Protein AF-A0A372DVB7-F1 (afdb_monomer_lite)

Sequence (119 aa):
MPRPATIAQRQLLVAQRPPEPPMVPERPGYAADFAEGLAYQLAHATPQQVPALIHAHFPAPDQLDCTYLAGVLQTIDEARYCEREVGCGTDFVFWGIEYSAPNVAAARIWLENTRVRLA

Structure (mmCIF, N/CA/C/O backbone):
data_AF-A0A372DVB7-F1
#
_entry.id   AF-A0A372DVB7-F1
#
loop_
_atom_site.group_PDB
_atom_site.id
_atom_site.type_symbol
_atom_site.label_atom_id
_atom_site.label_alt_id
_atom_site.label_comp_id
_atom_site.label_asym_id
_atom_site.label_entity_id
_atom_site.label_seq_id
_atom_site.pdbx_PDB_ins_code
_atom_site.Cartn_x
_atom_site.Cartn_y
_atom_site.Cartn_z
_atom_site.occupancy
_atom_site.B_iso_or_equiv
_atom_site.auth_seq_id
_atom_site.auth_comp_id
_atom_site.auth_asym_id
_atom_site.auth_atom_id
_atom_site.pdbx_PDB_model_num
ATOM 1 N N . MET A 1 1 ? 28.851 16.666 -52.077 1.00 41.53 1 MET A N 1
ATOM 2 C CA . MET A 1 1 ? 28.915 15.879 -50.825 1.00 41.53 1 MET A CA 1
ATOM 3 C C . MET A 1 1 ? 29.631 16.728 -49.780 1.00 41.53 1 MET A C 1
ATOM 5 O O . MET A 1 1 ? 30.778 17.079 -50.041 1.00 41.53 1 MET A O 1
ATOM 9 N N . PRO A 1 2 ? 28.992 17.177 -48.684 1.00 55.47 2 PRO A N 1
ATOM 10 C CA . PRO A 1 2 ? 29.687 18.002 -47.699 1.00 55.47 2 PRO A CA 1
ATOM 11 C C . PRO A 1 2 ? 30.671 17.138 -46.889 1.00 55.47 2 PRO A C 1
ATOM 13 O O . PRO A 1 2 ? 30.384 15.983 -46.580 1.00 55.47 2 PRO A O 1
ATOM 16 N N . ARG A 1 3 ? 31.866 17.685 -46.623 1.00 61.44 3 ARG A N 1
ATOM 17 C CA . ARG A 1 3 ? 33.003 17.019 -45.954 1.00 61.44 3 ARG A CA 1
ATOM 18 C C . ARG A 1 3 ? 32.638 16.474 -44.561 1.00 61.44 3 ARG A C 1
ATOM 20 O O . ARG A 1 3 ? 31.803 17.073 -43.886 1.00 61.44 3 ARG A O 1
ATOM 27 N N . PRO A 1 4 ? 33.322 15.419 -44.075 1.00 55.81 4 PRO A N 1
ATOM 28 C CA . PRO A 1 4 ? 33.189 14.994 -42.686 1.00 55.81 4 PRO A CA 1
ATOM 29 C C . PRO A 1 4 ? 33.708 16.093 -41.745 1.00 55.81 4 PRO A C 1
ATOM 31 O O . PRO A 1 4 ? 34.849 16.538 -41.866 1.00 55.81 4 PRO A O 1
ATOM 34 N N . ALA A 1 5 ? 32.860 16.536 -40.812 1.00 65.75 5 ALA A N 1
ATOM 35 C CA . ALA A 1 5 ? 33.218 17.531 -39.804 1.00 65.75 5 ALA A CA 1
ATOM 36 C C . ALA A 1 5 ? 34.349 17.009 -38.905 1.00 65.75 5 ALA A C 1
ATOM 38 O O . ALA A 1 5 ? 34.265 15.885 -38.388 1.00 65.75 5 ALA A O 1
ATOM 39 N N . THR A 1 6 ? 35.387 17.827 -38.715 1.00 75.62 6 THR A N 1
ATOM 40 C CA . THR A 1 6 ? 36.528 17.516 -37.840 1.00 75.62 6 THR A CA 1
ATOM 41 C C . THR A 1 6 ? 36.080 17.403 -36.380 1.00 75.62 6 THR A C 1
ATOM 43 O O . THR A 1 6 ? 35.034 17.930 -35.999 1.00 75.62 6 THR A O 1
ATOM 46 N N . ILE A 1 7 ? 36.872 16.739 -35.530 1.00 73.88 7 ILE A N 1
ATOM 47 C CA . ILE A 1 7 ? 36.563 16.614 -34.092 1.00 73.88 7 ILE A CA 1
ATOM 48 C C . ILE A 1 7 ? 36.371 17.995 -33.439 1.00 73.88 7 ILE A C 1
ATOM 50 O O . ILE A 1 7 ? 35.423 18.181 -32.681 1.00 73.88 7 ILE A O 1
ATOM 54 N N . ALA A 1 8 ? 37.175 18.990 -33.826 1.00 74.56 8 ALA A N 1
ATOM 55 C CA . ALA A 1 8 ? 37.037 20.368 -33.353 1.00 74.56 8 ALA A CA 1
ATOM 56 C C . ALA A 1 8 ? 35.698 21.015 -33.765 1.00 74.56 8 ALA A C 1
ATOM 58 O O . ALA A 1 8 ? 35.052 21.686 -32.962 1.00 74.56 8 ALA A O 1
ATOM 59 N N . GLN A 1 9 ? 35.229 20.772 -34.995 1.00 72.56 9 GLN A N 1
ATOM 60 C CA . GLN A 1 9 ? 33.927 21.273 -35.456 1.00 72.56 9 GLN A CA 1
ATOM 61 C C . GLN A 1 9 ? 32.757 20.596 -34.736 1.00 72.56 9 GLN A C 1
ATOM 63 O O . GLN A 1 9 ? 31.746 21.240 -34.468 1.00 72.56 9 GLN A O 1
ATOM 68 N N . ARG A 1 10 ? 32.898 19.315 -34.371 1.00 71.06 10 ARG A N 1
ATOM 69 C CA . ARG A 1 10 ? 31.886 18.598 -33.579 1.00 71.06 10 ARG A CA 1
ATOM 70 C C . ARG A 1 10 ? 31.786 19.153 -32.159 1.00 71.06 10 ARG A C 1
ATOM 72 O O . ARG A 1 10 ? 30.679 19.340 -31.668 1.00 71.06 10 ARG A O 1
ATOM 79 N N . GLN A 1 11 ? 32.915 19.472 -31.530 1.00 73.12 11 GLN A N 1
ATOM 80 C CA . GLN A 1 11 ? 32.948 20.051 -30.183 1.00 73.12 11 GLN A CA 1
ATOM 81 C C . GLN A 1 11 ? 32.306 21.446 -30.130 1.00 73.12 11 GLN A C 1
ATOM 83 O O . GLN A 1 11 ? 31.522 21.723 -29.225 1.00 73.12 11 GLN A O 1
ATOM 88 N N . LEU A 1 12 ? 32.552 22.290 -31.138 1.00 73.50 12 LEU A N 1
ATOM 89 C CA . LEU A 1 12 ? 31.908 23.606 -31.257 1.00 73.50 12 LEU A CA 1
ATOM 90 C C . LEU A 1 12 ? 30.392 23.521 -31.472 1.00 73.50 12 LEU A C 1
ATOM 92 O O . LEU A 1 12 ? 29.664 24.414 -31.044 1.00 73.50 12 LEU A O 1
ATOM 96 N N . LEU A 1 13 ? 29.907 22.463 -32.129 1.00 68.75 13 LEU A N 1
ATOM 97 C CA . LEU A 1 13 ? 28.472 22.236 -32.302 1.00 68.75 13 LEU A CA 1
ATOM 98 C C . LEU A 1 13 ? 27.801 21.791 -30.998 1.00 68.75 13 LEU A C 1
ATOM 100 O O . LEU A 1 13 ? 26.679 22.202 -30.722 1.00 68.75 13 LEU A O 1
ATOM 104 N N . VAL A 1 14 ? 28.481 20.963 -30.197 1.00 65.00 14 VAL A N 1
ATOM 105 C CA . VAL A 1 14 ? 27.981 20.514 -28.886 1.00 65.00 14 VAL A CA 1
ATOM 106 C C . VAL A 1 14 ? 27.913 21.683 -27.904 1.00 65.00 14 VAL A C 1
ATOM 108 O O . VAL A 1 14 ? 26.911 21.825 -27.215 1.00 65.00 14 VAL A O 1
ATOM 111 N N . ALA A 1 15 ? 28.918 22.564 -27.898 1.00 65.56 15 ALA A N 1
ATOM 112 C CA . ALA A 1 15 ? 28.951 23.743 -27.028 1.00 65.56 15 ALA A CA 1
ATOM 113 C C . ALA A 1 15 ? 27.861 24.791 -27.339 1.00 65.56 15 ALA A C 1
ATOM 115 O O . ALA A 1 15 ? 27.571 25.634 -26.499 1.00 65.56 15 ALA A O 1
ATOM 116 N N . GLN A 1 16 ? 27.264 24.747 -28.535 1.00 73.31 16 GLN A N 1
ATOM 117 C CA . GLN A 1 16 ? 26.168 25.635 -28.946 1.00 73.31 16 GLN A CA 1
ATOM 118 C C . GLN A 1 16 ? 24.779 25.017 -28.746 1.00 73.31 16 GLN A C 1
ATOM 120 O O . GLN A 1 16 ? 23.775 25.666 -29.047 1.00 73.31 16 GLN A O 1
ATOM 125 N N . ARG A 1 17 ? 24.689 23.768 -28.268 1.00 64.69 17 ARG A N 1
ATOM 126 C CA . ARG A 1 17 ? 23.391 23.177 -27.939 1.00 64.69 17 ARG A CA 1
ATOM 127 C C . ARG A 1 17 ? 22.847 23.845 -26.675 1.00 64.69 17 ARG A C 1
ATOM 129 O O . ARG A 1 17 ? 23.594 23.970 -25.704 1.00 64.69 17 ARG A O 1
ATOM 136 N N . PRO A 1 18 ? 21.568 24.264 -26.669 1.00 68.62 18 PRO A N 1
ATOM 137 C CA . PRO A 1 18 ? 20.899 24.651 -25.436 1.00 68.62 18 PRO A CA 1
ATOM 138 C C . PRO A 1 18 ? 21.090 23.541 -24.395 1.00 68.62 18 PRO A C 1
ATOM 140 O O . PRO A 1 18 ? 21.036 22.367 -24.779 1.00 68.62 18 PRO A O 1
ATOM 143 N N . PRO A 1 19 ? 21.331 23.873 -23.114 1.00 66.75 19 PRO A N 1
ATOM 144 C CA . PRO A 1 19 ? 21.356 22.860 -22.072 1.00 66.75 19 PRO A CA 1
ATOM 145 C C . PRO A 1 19 ? 20.029 22.104 -22.125 1.00 66.75 19 PRO A C 1
ATOM 147 O O . PRO A 1 19 ? 18.966 22.729 -22.173 1.00 66.75 19 PRO A O 1
ATOM 150 N N . GLU A 1 20 ? 20.096 20.773 -22.181 1.00 57.47 20 GLU A N 1
ATOM 151 C CA . GLU A 1 20 ? 18.896 19.956 -22.045 1.00 57.47 20 GLU A CA 1
ATOM 152 C C . GLU A 1 20 ? 18.211 20.382 -20.742 1.00 57.47 20 GLU A C 1
ATOM 154 O O . GLU A 1 20 ? 18.888 20.482 -19.708 1.00 57.47 20 GLU A O 1
ATOM 159 N N . PRO A 1 21 ? 16.908 20.719 -20.775 1.00 56.75 21 PRO A N 1
ATOM 160 C CA . PRO A 1 21 ? 16.190 20.980 -19.542 1.00 56.75 21 PRO A CA 1
ATOM 161 C C . PRO A 1 21 ? 16.391 19.760 -18.639 1.00 56.75 21 PRO A C 1
ATOM 163 O O . PRO A 1 21 ? 16.393 18.636 -19.154 1.00 56.75 21 PRO A O 1
ATOM 166 N N . PRO A 1 22 ? 16.610 19.952 -17.325 1.00 55.22 22 PRO A N 1
ATOM 167 C CA . PRO A 1 22 ? 16.734 18.823 -16.421 1.00 55.22 22 PRO A CA 1
ATOM 168 C C . PRO A 1 22 ? 15.517 17.938 -16.656 1.00 55.22 22 PRO A C 1
ATOM 170 O O . PRO A 1 22 ? 14.383 18.406 -16.534 1.00 55.22 22 PRO A O 1
ATOM 173 N N . MET A 1 23 ? 15.761 16.694 -17.075 1.00 45.12 23 MET A N 1
ATOM 174 C CA . MET A 1 23 ? 14.717 15.689 -17.136 1.00 45.12 23 MET A CA 1
ATOM 175 C C . MET A 1 23 ? 14.157 15.606 -15.725 1.00 45.12 23 MET A C 1
ATOM 177 O O . MET A 1 23 ? 14.799 15.053 -14.832 1.00 45.12 23 MET A O 1
ATOM 181 N N . VAL A 1 24 ? 12.996 16.219 -15.504 1.00 55.00 24 VAL A N 1
ATOM 182 C CA . VAL A 1 24 ? 12.197 15.915 -14.329 1.00 55.00 24 VAL A CA 1
ATOM 183 C C . VAL A 1 24 ? 11.947 14.419 -14.454 1.00 55.00 24 VAL A C 1
ATOM 185 O O . VAL A 1 24 ? 11.424 14.009 -15.493 1.00 55.00 24 VAL A O 1
ATOM 188 N N . PRO A 1 25 ? 12.383 13.586 -13.494 1.00 51.06 25 PRO A N 1
ATOM 189 C CA . PRO A 1 25 ? 12.008 12.189 -13.507 1.00 51.06 25 PRO A CA 1
ATOM 190 C C . PRO A 1 25 ? 10.484 12.178 -13.463 1.00 51.06 25 PRO A C 1
ATOM 192 O O . PRO A 1 25 ? 9.891 12.494 -12.430 1.00 51.06 25 PRO A O 1
ATOM 195 N N . GLU A 1 26 ? 9.837 11.914 -14.596 1.00 48.53 26 GLU A N 1
ATOM 196 C CA . GLU A 1 26 ? 8.432 11.553 -14.584 1.00 48.53 26 GLU A CA 1
ATOM 197 C C . GLU A 1 26 ? 8.374 10.317 -13.694 1.00 48.53 26 GLU A C 1
ATOM 199 O O . GLU A 1 26 ? 9.003 9.296 -13.994 1.00 48.53 26 GLU A O 1
ATOM 204 N N . ARG A 1 27 ? 7.739 10.454 -12.520 1.00 51.06 27 ARG A N 1
ATOM 205 C CA . ARG A 1 27 ? 7.562 9.320 -11.613 1.00 51.06 27 ARG A CA 1
ATOM 206 C C . ARG A 1 27 ? 6.896 8.226 -12.452 1.00 51.06 27 ARG A C 1
ATOM 208 O O . ARG A 1 27 ? 5.898 8.532 -13.114 1.00 51.06 27 ARG A O 1
ATOM 215 N N . PRO A 1 28 ? 7.462 7.008 -12.498 1.00 48.38 28 PRO A N 1
ATOM 216 C CA . PRO A 1 28 ? 6.900 5.957 -13.325 1.00 48.38 28 PRO A CA 1
ATOM 217 C C . PRO A 1 28 ? 5.428 5.777 -12.954 1.00 48.38 28 PRO A C 1
ATOM 219 O O . PRO A 1 28 ? 5.046 5.931 -11.788 1.00 48.38 28 PRO A O 1
ATOM 222 N N . GLY A 1 29 ? 4.596 5.461 -13.952 1.00 52.34 29 GLY A N 1
ATOM 223 C CA . GLY A 1 29 ? 3.264 4.927 -13.678 1.00 52.34 29 GLY A CA 1
ATOM 224 C C . GLY A 1 29 ? 3.372 3.775 -12.675 1.00 52.34 29 GLY A C 1
ATOM 225 O O . GLY A 1 29 ? 4.450 3.199 -12.526 1.00 52.34 29 GLY A O 1
ATOM 226 N N . TYR A 1 30 ? 2.283 3.480 -11.961 1.00 55.75 30 TYR A N 1
ATOM 227 C CA . TYR A 1 30 ? 2.269 2.457 -10.910 1.00 55.75 30 TYR A CA 1
ATOM 228 C C . TYR A 1 30 ? 3.116 1.230 -11.303 1.00 55.75 30 TYR A C 1
ATOM 230 O O . TYR A 1 30 ? 2.932 0.645 -12.374 1.00 55.75 30 TYR A O 1
ATOM 238 N N . ALA A 1 31 ? 4.085 0.892 -10.455 1.00 66.38 31 ALA A N 1
ATOM 239 C CA . ALA A 1 31 ? 4.996 -0.204 -10.718 1.00 66.38 31 ALA A CA 1
ATOM 240 C C . ALA A 1 31 ? 4.392 -1.483 -10.106 1.00 66.38 31 ALA A C 1
ATOM 242 O O . ALA A 1 31 ? 4.085 -1.527 -8.910 1.00 66.38 31 ALA A O 1
ATOM 243 N N . ALA A 1 32 ? 4.125 -2.495 -10.939 1.00 66.75 32 ALA A N 1
ATOM 244 C CA . ALA A 1 32 ? 3.453 -3.730 -10.521 1.00 66.75 32 ALA A CA 1
ATOM 245 C C . ALA A 1 32 ? 4.203 -4.471 -9.403 1.00 66.75 32 ALA A C 1
ATOM 247 O O . ALA A 1 32 ? 3.583 -4.963 -8.461 1.00 66.75 32 ALA A O 1
ATOM 248 N N . ASP A 1 33 ? 5.530 -4.439 -9.469 1.00 77.31 33 ASP A N 1
ATOM 249 C CA . ASP A 1 33 ? 6.475 -4.920 -8.462 1.00 77.31 33 ASP A CA 1
ATOM 250 C C . ASP A 1 33 ? 6.313 -4.218 -7.105 1.00 77.31 33 ASP A C 1
ATOM 252 O O . ASP A 1 33 ? 6.411 -4.856 -6.056 1.00 77.31 33 ASP A O 1
ATOM 256 N N . PHE A 1 34 ? 6.006 -2.918 -7.094 1.00 84.81 34 PHE A N 1
ATOM 257 C CA . PHE A 1 34 ? 5.749 -2.201 -5.846 1.00 84.81 34 PHE A CA 1
ATOM 258 C C . PHE A 1 34 ? 4.433 -2.633 -5.194 1.00 84.81 34 PHE A C 1
ATOM 260 O O . PHE A 1 34 ? 4.392 -2.818 -3.978 1.00 84.81 34 PHE A O 1
ATOM 267 N N . ALA A 1 35 ? 3.355 -2.801 -5.967 1.00 83.75 35 ALA A N 1
ATOM 268 C CA . ALA A 1 35 ? 2.081 -3.256 -5.403 1.00 83.75 35 ALA A CA 1
ATOM 269 C C . ALA A 1 35 ? 2.180 -4.672 -4.837 1.00 83.75 35 ALA A C 1
ATOM 271 O O . ALA A 1 35 ? 1.658 -4.929 -3.754 1.00 83.75 35 ALA A O 1
ATOM 272 N N . GLU A 1 36 ? 2.892 -5.556 -5.531 1.00 80.69 36 GLU A N 1
ATOM 273 C CA . GLU A 1 36 ? 3.183 -6.903 -5.055 1.00 80.69 36 GLU A CA 1
ATOM 274 C C . GLU A 1 36 ? 4.014 -6.871 -3.762 1.00 80.69 36 GLU A C 1
ATOM 276 O O . GLU A 1 36 ? 3.620 -7.452 -2.749 1.00 80.69 36 GLU A O 1
ATOM 281 N N . GLY A 1 37 ? 5.118 -6.118 -3.745 1.00 84.88 37 GLY A N 1
ATOM 282 C CA . GLY A 1 37 ? 5.964 -5.977 -2.560 1.00 84.88 37 GLY A CA 1
ATOM 283 C C . GLY A 1 37 ? 5.218 -5.380 -1.364 1.00 84.88 37 GLY A C 1
ATOM 284 O O . GLY A 1 37 ? 5.364 -5.854 -0.234 1.00 84.88 37 GLY A O 1
ATOM 285 N N . LEU A 1 38 ? 4.369 -4.376 -1.598 1.00 90.00 38 LEU A N 1
ATOM 286 C CA . LEU A 1 38 ? 3.540 -3.787 -0.552 1.00 90.00 38 LEU A CA 1
ATOM 287 C C . LEU A 1 38 ? 2.473 -4.772 -0.064 1.00 90.00 38 LEU A C 1
ATOM 289 O O . LEU A 1 38 ? 2.285 -4.897 1.145 1.00 90.00 38 LEU A O 1
ATOM 293 N N . ALA A 1 39 ? 1.816 -5.512 -0.962 1.00 86.88 39 ALA A N 1
ATOM 294 C CA . ALA A 1 39 ? 0.882 -6.568 -0.583 1.00 86.88 39 ALA A CA 1
ATOM 295 C C . ALA A 1 39 ? 1.565 -7.616 0.309 1.00 86.88 39 ALA A C 1
ATOM 297 O O . ALA A 1 39 ? 0.997 -7.990 1.333 1.00 86.88 39 ALA A O 1
ATOM 298 N N . TYR A 1 40 ? 2.806 -8.012 -0.005 1.00 85.50 40 TYR A N 1
ATOM 299 C CA . TYR A 1 40 ? 3.578 -8.961 0.808 1.00 85.50 40 TYR A CA 1
ATOM 300 C C . TYR A 1 40 ? 3.805 -8.461 2.218 1.00 85.50 40 TYR A C 1
ATOM 302 O O . TYR A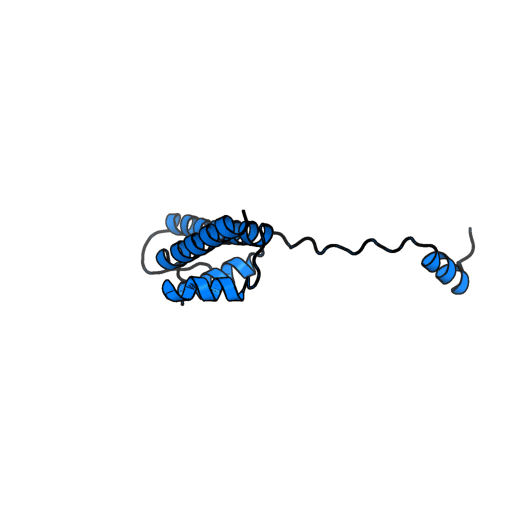 1 40 ? 3.539 -9.166 3.193 1.00 85.50 40 TYR A O 1
ATOM 310 N N . GLN A 1 41 ? 4.271 -7.227 2.343 1.00 90.25 41 GLN A N 1
ATOM 311 C CA . GLN A 1 41 ? 4.538 -6.655 3.652 1.00 90.25 41 GLN A CA 1
ATOM 312 C C . GLN A 1 41 ? 3.242 -6.453 4.444 1.00 90.25 41 GLN A C 1
ATOM 314 O O . GLN A 1 41 ? 3.220 -6.711 5.645 1.00 90.25 41 GLN A O 1
ATOM 319 N N . LEU A 1 42 ? 2.152 -6.050 3.782 1.00 89.94 42 LEU A N 1
ATOM 320 C CA . LEU A 1 42 ? 0.839 -5.933 4.413 1.00 89.94 42 LEU A CA 1
ATOM 321 C C . LEU A 1 42 ? 0.299 -7.292 4.862 1.00 89.94 42 LEU A C 1
ATOM 323 O O . LEU A 1 42 ? -0.320 -7.346 5.915 1.00 89.94 42 LEU A O 1
ATOM 327 N N . ALA A 1 43 ? 0.539 -8.380 4.133 1.00 86.44 43 ALA A N 1
ATOM 328 C CA . ALA A 1 43 ? 0.142 -9.729 4.541 1.00 86.44 43 ALA A CA 1
ATOM 329 C C . ALA A 1 43 ? 0.800 -10.159 5.863 1.00 86.44 43 ALA A C 1
ATOM 331 O O . ALA A 1 43 ? 0.165 -10.777 6.711 1.00 86.44 43 ALA A O 1
ATOM 332 N N . HIS A 1 44 ? 2.060 -9.765 6.060 1.00 87.50 44 HIS A N 1
ATOM 333 C CA . HIS A 1 44 ? 2.893 -10.177 7.194 1.00 87.50 44 HIS A CA 1
ATOM 334 C C . HIS A 1 44 ? 2.937 -9.157 8.343 1.00 87.50 44 HIS A C 1
ATOM 336 O O . HIS A 1 44 ? 3.660 -9.352 9.321 1.00 87.50 44 HIS A O 1
ATOM 342 N N . ALA A 1 45 ? 2.188 -8.060 8.234 1.00 88.44 45 ALA A N 1
ATOM 343 C CA . ALA A 1 45 ? 2.100 -7.027 9.257 1.00 88.44 45 ALA A CA 1
ATOM 344 C C . ALA A 1 45 ? 0.875 -7.219 10.162 1.00 88.44 45 ALA A C 1
ATOM 346 O O . ALA A 1 45 ? -0.116 -7.856 9.803 1.00 88.44 45 ALA A O 1
ATOM 347 N N . THR A 1 46 ? 0.898 -6.584 11.330 1.00 90.50 46 THR A N 1
ATOM 348 C CA . THR A 1 46 ? -0.317 -6.304 12.104 1.00 90.50 46 THR A CA 1
ATOM 349 C C . THR A 1 46 ? -0.892 -4.938 11.718 1.00 90.50 46 THR A C 1
ATOM 351 O O . THR A 1 46 ? -0.136 -4.056 11.295 1.00 90.50 46 THR A O 1
ATOM 354 N N . PRO A 1 47 ? -2.200 -4.684 11.922 1.00 89.94 47 PRO A N 1
ATOM 355 C CA . PRO A 1 47 ? -2.805 -3.395 11.577 1.00 89.94 47 PRO A CA 1
ATOM 356 C C . PRO A 1 47 ? -2.103 -2.192 12.225 1.00 89.94 47 PRO A C 1
ATOM 358 O O . PRO A 1 47 ? -2.029 -1.117 11.636 1.00 89.94 47 PRO A O 1
ATOM 361 N N . GLN A 1 48 ? -1.541 -2.374 13.425 1.00 93.12 48 GLN A N 1
ATOM 362 C CA . GLN A 1 48 ? -0.801 -1.340 14.152 1.00 93.12 48 GLN A CA 1
ATOM 363 C C . GLN A 1 48 ? 0.561 -1.012 13.518 1.00 93.12 48 GLN A C 1
ATOM 365 O O . GLN A 1 48 ? 1.069 0.090 13.713 1.00 93.12 48 GLN A O 1
ATOM 370 N N . GLN A 1 49 ? 1.158 -1.942 12.768 1.00 94.44 49 GLN A N 1
ATOM 371 C CA . GLN A 1 49 ? 2.448 -1.756 12.091 1.00 94.44 49 GLN A CA 1
ATOM 372 C C . GLN A 1 49 ? 2.304 -1.074 10.725 1.00 94.44 49 GLN A C 1
ATOM 374 O O . GLN A 1 49 ? 3.251 -0.441 10.255 1.00 94.44 49 GLN A O 1
ATOM 379 N N . VAL A 1 50 ? 1.124 -1.159 10.104 1.00 93.56 50 VAL A N 1
ATOM 380 C CA . VAL A 1 50 ? 0.864 -0.636 8.753 1.00 93.56 50 VAL A CA 1
ATOM 381 C C . VAL A 1 50 ? 1.226 0.850 8.590 1.00 93.56 50 VAL A C 1
ATOM 383 O O . VAL A 1 50 ? 1.907 1.170 7.616 1.00 93.56 50 VAL A O 1
ATOM 386 N N . PRO A 1 51 ? 0.875 1.770 9.514 1.00 94.56 51 PRO A N 1
ATOM 387 C CA . PRO A 1 51 ? 1.277 3.172 9.397 1.00 94.56 51 PRO A CA 1
ATOM 388 C C . PRO A 1 51 ? 2.793 3.372 9.286 1.00 94.56 51 PRO A C 1
ATOM 390 O O . PRO A 1 51 ? 3.252 4.164 8.468 1.00 94.56 51 PRO A O 1
ATOM 393 N N . ALA A 1 52 ? 3.571 2.649 10.097 1.00 93.50 52 ALA A N 1
ATOM 394 C CA . ALA A 1 52 ? 5.027 2.755 10.105 1.00 93.50 52 ALA A CA 1
ATOM 395 C C . ALA A 1 52 ? 5.645 2.144 8.840 1.00 93.50 52 ALA A C 1
ATOM 397 O O . ALA A 1 52 ? 6.572 2.716 8.273 1.00 93.50 52 ALA A O 1
ATOM 398 N N . LEU A 1 53 ? 5.095 1.020 8.373 1.00 94.38 53 LEU A N 1
ATOM 399 C CA . LEU A 1 53 ? 5.483 0.366 7.123 1.00 94.38 53 LEU A CA 1
ATOM 400 C C . LEU A 1 53 ? 5.293 1.310 5.933 1.00 94.38 53 LEU A C 1
ATOM 402 O O . LEU A 1 53 ? 6.223 1.524 5.162 1.00 94.38 53 LEU A O 1
ATOM 406 N N . ILE A 1 54 ? 4.116 1.926 5.805 1.00 94.19 54 ILE A N 1
ATOM 407 C CA . ILE A 1 54 ? 3.839 2.861 4.707 1.00 94.19 54 ILE A CA 1
ATOM 408 C C . ILE A 1 54 ? 4.729 4.097 4.817 1.00 94.19 54 ILE A C 1
ATOM 410 O O . ILE A 1 54 ? 5.286 4.546 3.820 1.00 94.19 54 ILE A O 1
ATOM 414 N N . HIS A 1 55 ? 4.929 4.615 6.029 1.00 92.56 55 HIS A N 1
ATOM 415 C CA . HIS A 1 55 ? 5.814 5.753 6.247 1.00 92.56 55 HIS A CA 1
ATOM 416 C C . HIS A 1 55 ? 7.280 5.462 5.887 1.00 92.56 55 HIS A C 1
ATOM 418 O O . HIS A 1 55 ? 7.989 6.370 5.471 1.00 92.56 55 HIS A O 1
ATOM 424 N N . ALA A 1 56 ? 7.742 4.212 5.990 1.00 92.00 56 ALA A N 1
ATOM 425 C CA . ALA A 1 56 ? 9.087 3.838 5.551 1.00 92.00 56 ALA A CA 1
ATOM 426 C C . ALA A 1 56 ? 9.269 3.973 4.027 1.00 92.00 56 ALA A C 1
ATOM 428 O O . ALA A 1 56 ? 10.353 4.335 3.576 1.00 92.00 56 ALA A O 1
ATOM 429 N N . HIS A 1 57 ? 8.210 3.734 3.245 1.00 90.06 57 HIS A N 1
ATOM 430 C CA . HIS A 1 57 ? 8.200 3.970 1.793 1.00 90.06 57 HIS A CA 1
ATOM 431 C C . HIS A 1 57 ? 7.985 5.444 1.444 1.00 90.06 57 HIS A C 1
ATOM 433 O O . HIS A 1 57 ? 8.520 5.932 0.453 1.00 90.06 57 HIS A O 1
ATOM 439 N N . PHE A 1 58 ? 7.229 6.159 2.280 1.00 91.75 58 PHE A N 1
ATOM 440 C CA . PHE A 1 58 ? 6.874 7.564 2.089 1.00 91.75 58 PHE A CA 1
ATOM 441 C C . PHE A 1 58 ? 7.179 8.383 3.360 1.00 91.75 58 PHE A C 1
ATOM 443 O O . PHE A 1 58 ? 6.266 8.700 4.134 1.00 91.75 58 PHE A O 1
ATOM 450 N N . PRO A 1 59 ? 8.458 8.731 3.613 1.00 89.06 59 PRO A N 1
ATOM 451 C CA . PRO A 1 59 ? 8.861 9.436 4.834 1.00 89.06 59 PRO A CA 1
ATOM 452 C C . PRO A 1 59 ? 8.426 10.909 4.850 1.00 89.06 59 PRO A C 1
ATOM 454 O O . PRO A 1 59 ? 8.187 11.483 5.910 1.00 89.06 59 PRO A O 1
ATOM 457 N N . ALA A 1 60 ? 8.282 11.528 3.680 1.00 91.00 60 ALA A N 1
ATOM 458 C CA . ALA A 1 60 ? 7.785 12.892 3.521 1.00 91.00 60 ALA A CA 1
ATOM 459 C C . ALA A 1 60 ? 6.752 12.918 2.382 1.00 91.00 60 ALA A C 1
ATOM 461 O O . ALA A 1 60 ? 7.057 13.428 1.307 1.00 91.00 60 ALA A O 1
ATOM 462 N N . PRO A 1 61 ? 5.571 12.302 2.589 1.00 90.31 61 PRO A N 1
ATOM 463 C CA . PRO A 1 61 ? 4.602 12.098 1.523 1.00 90.31 61 PRO A CA 1
ATOM 464 C C . PRO A 1 61 ? 4.075 13.436 1.015 1.00 90.31 61 PRO A C 1
ATOM 466 O O . PRO A 1 61 ? 3.680 14.293 1.808 1.00 90.31 61 PRO A O 1
ATOM 469 N N . ASP A 1 62 ? 4.027 13.578 -0.304 1.00 91.69 62 ASP A N 1
ATOM 470 C CA . ASP A 1 62 ? 3.344 14.670 -0.987 1.00 91.69 62 ASP A CA 1
ATOM 471 C C . ASP A 1 62 ? 2.003 14.212 -1.598 1.00 91.69 62 ASP A C 1
ATOM 473 O O . ASP A 1 62 ? 1.538 13.078 -1.426 1.00 91.69 62 ASP A O 1
ATOM 477 N N . GLN A 1 63 ? 1.324 15.121 -2.297 1.00 90.12 63 GLN A N 1
ATOM 478 C CA . GLN A 1 63 ? 0.021 14.833 -2.899 1.00 90.12 63 GLN A CA 1
ATOM 479 C C . GLN A 1 63 ? 0.112 13.824 -4.058 1.00 90.12 63 GLN A C 1
ATOM 481 O O . GLN A 1 63 ? -0.835 13.065 -4.298 1.00 90.12 63 GLN A O 1
ATOM 486 N N . LEU A 1 64 ? 1.256 13.771 -4.748 1.00 89.12 64 LEU A N 1
ATOM 487 C CA . LEU A 1 64 ? 1.522 12.786 -5.794 1.00 89.12 64 LEU A CA 1
ATOM 488 C C . LEU A 1 64 ? 1.743 11.400 -5.180 1.00 89.12 64 LEU A C 1
ATOM 490 O O . LEU A 1 64 ? 1.167 10.435 -5.674 1.00 89.12 64 LEU A O 1
ATOM 494 N N . ASP A 1 65 ? 2.461 11.299 -4.060 1.00 89.81 65 ASP A N 1
ATOM 495 C CA . ASP A 1 65 ? 2.649 10.046 -3.317 1.00 89.81 65 ASP A CA 1
ATOM 496 C C . ASP A 1 65 ? 1.317 9.501 -2.798 1.00 89.81 65 ASP A C 1
ATOM 498 O O . ASP A 1 65 ? 1.029 8.310 -2.909 1.00 89.81 65 ASP A O 1
ATOM 502 N N . CYS A 1 66 ? 0.446 10.382 -2.303 1.00 90.69 66 CYS A N 1
ATOM 503 C CA . CYS A 1 66 ? -0.906 10.004 -1.897 1.00 90.69 66 CYS A CA 1
ATOM 5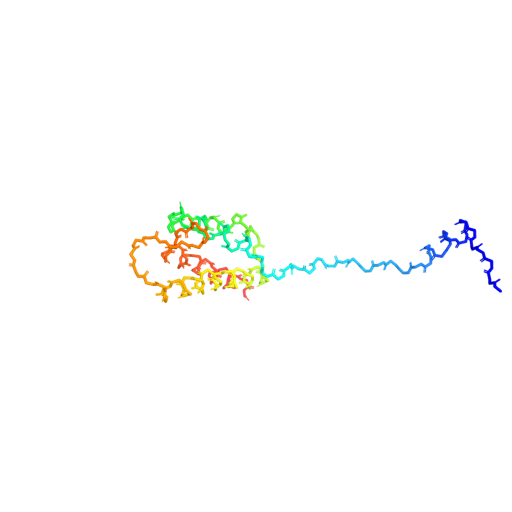04 C C . CYS A 1 66 ? -1.768 9.530 -3.081 1.00 90.69 66 CYS A C 1
ATOM 506 O O . CYS A 1 66 ? -2.684 8.724 -2.910 1.00 90.69 66 CYS A O 1
ATOM 508 N N . THR A 1 67 ? -1.528 10.042 -4.288 1.00 91.31 67 THR A N 1
ATOM 509 C CA . THR A 1 67 ? -2.218 9.579 -5.503 1.00 91.31 67 THR A CA 1
ATOM 510 C C . THR A 1 67 ? -1.668 8.225 -5.948 1.00 91.31 67 THR A C 1
ATOM 512 O O . THR A 1 67 ? -2.438 7.312 -6.240 1.00 91.31 67 THR A O 1
ATOM 515 N N . TYR A 1 68 ? -0.346 8.067 -5.902 1.00 89.69 68 TYR A N 1
ATOM 516 C CA . TYR A 1 68 ? 0.353 6.826 -6.215 1.00 89.69 68 TYR A CA 1
ATOM 517 C C . TYR A 1 68 ? -0.075 5.681 -5.289 1.00 89.69 68 TYR A C 1
ATOM 519 O O . TYR A 1 68 ? -0.534 4.642 -5.761 1.00 89.69 68 TYR A O 1
ATOM 527 N N . LEU A 1 69 ? -0.023 5.890 -3.968 1.00 92.06 69 LEU A N 1
ATOM 528 C CA . LEU A 1 69 ? -0.433 4.885 -2.986 1.00 92.06 69 LEU A CA 1
ATOM 529 C C . LEU A 1 69 ? -1.910 4.497 -3.145 1.00 92.06 69 LEU A C 1
ATOM 531 O O . LEU A 1 69 ? -2.253 3.329 -2.989 1.00 92.06 69 LEU A O 1
ATOM 535 N N . ALA A 1 70 ? -2.787 5.440 -3.498 1.00 92.88 70 ALA A N 1
ATOM 536 C CA . ALA A 1 70 ? -4.190 5.126 -3.761 1.00 92.88 70 ALA A CA 1
ATOM 537 C C . ALA A 1 70 ? -4.360 4.149 -4.935 1.00 92.88 70 ALA A C 1
ATOM 539 O O . ALA A 1 70 ? -5.110 3.182 -4.807 1.00 92.88 70 ALA A O 1
ATOM 540 N N . GLY A 1 71 ? -3.638 4.372 -6.040 1.00 90.19 71 GLY A N 1
ATOM 541 C CA . GLY A 1 71 ? -3.645 3.471 -7.198 1.00 90.19 71 GLY A CA 1
ATOM 542 C C . GLY A 1 71 ? -3.061 2.093 -6.877 1.00 90.19 71 GLY A C 1
ATOM 543 O O . GLY A 1 71 ? -3.603 1.069 -7.293 1.00 90.19 71 GLY A O 1
ATOM 544 N N . VAL A 1 72 ? -2.010 2.046 -6.056 1.00 89.31 72 VAL A N 1
ATOM 545 C CA . VAL A 1 72 ? -1.431 0.787 -5.567 1.00 89.31 72 VAL A CA 1
ATOM 546 C C . VAL A 1 72 ? -2.443 0.004 -4.723 1.00 89.31 72 VAL A C 1
ATOM 548 O O . VAL A 1 72 ? -2.674 -1.173 -4.981 1.00 89.31 72 VAL A O 1
ATOM 551 N N . LEU A 1 73 ? -3.095 0.646 -3.748 1.00 90.62 73 LEU A N 1
ATOM 552 C CA . LEU A 1 73 ? -4.107 -0.010 -2.909 1.00 90.62 73 LEU A CA 1
ATOM 553 C C . LEU A 1 73 ? -5.327 -0.466 -3.722 1.00 90.62 73 LEU A C 1
ATOM 555 O O . LEU A 1 73 ? -5.906 -1.505 -3.417 1.00 90.62 73 LEU A O 1
ATOM 559 N N . GLN A 1 74 ? -5.706 0.284 -4.761 1.00 87.88 74 GLN A N 1
ATOM 560 C CA . GLN A 1 74 ? -6.734 -0.140 -5.709 1.00 87.88 74 GLN A CA 1
ATOM 561 C C . GLN A 1 74 ? -6.311 -1.400 -6.470 1.00 87.88 74 GLN A C 1
ATOM 563 O O . GLN A 1 74 ? -7.087 -2.345 -6.524 1.00 87.88 74 GLN A O 1
ATOM 568 N N . THR A 1 75 ? -5.080 -1.453 -6.977 1.00 83.44 75 THR A N 1
ATOM 569 C CA . THR A 1 75 ? -4.542 -2.632 -7.679 1.00 83.44 75 THR A CA 1
ATOM 570 C C . THR A 1 75 ? -4.559 -3.877 -6.785 1.00 83.44 75 THR A C 1
ATOM 572 O O . THR A 1 75 ? -4.957 -4.958 -7.219 1.00 83.44 75 THR A O 1
ATOM 575 N N . ILE A 1 76 ? -4.164 -3.723 -5.514 1.00 83.44 76 ILE A N 1
ATOM 576 C CA . ILE A 1 76 ? -4.190 -4.806 -4.519 1.00 83.44 76 ILE A CA 1
ATOM 577 C C . ILE A 1 76 ? -5.622 -5.330 -4.321 1.00 83.44 76 ILE A C 1
ATOM 579 O O . ILE A 1 76 ? -5.842 -6.541 -4.274 1.00 83.44 76 ILE A O 1
ATOM 583 N N . ASP A 1 77 ? -6.608 -4.433 -4.236 1.00 81.69 77 ASP A N 1
ATOM 584 C CA . ASP A 1 77 ? -8.016 -4.819 -4.119 1.00 81.69 77 ASP A CA 1
ATOM 585 C C . ASP A 1 77 ? -8.579 -5.429 -5.412 1.00 81.69 77 ASP A C 1
ATOM 587 O O . ASP A 1 77 ? -9.357 -6.378 -5.345 1.00 81.69 77 ASP A O 1
ATOM 591 N N . GLU A 1 78 ? -8.197 -4.931 -6.586 1.00 77.12 78 GLU A N 1
ATOM 592 C CA . GLU A 1 78 ? -8.667 -5.449 -7.874 1.00 77.12 78 GLU A CA 1
ATOM 593 C C . GLU A 1 78 ? -8.213 -6.884 -8.110 1.00 77.12 78 GLU A C 1
ATOM 595 O O . GLU A 1 78 ? -9.047 -7.726 -8.450 1.00 77.12 78 GLU A O 1
ATOM 600 N N . ALA A 1 79 ? -6.948 -7.225 -7.848 1.00 71.25 79 ALA A N 1
ATOM 601 C CA . ALA A 1 79 ? -6.555 -8.622 -8.019 1.00 71.25 79 ALA A CA 1
ATOM 602 C C . ALA A 1 79 ? -7.185 -9.538 -6.960 1.00 71.25 79 ALA A C 1
ATOM 604 O O . ALA A 1 79 ? -7.485 -10.688 -7.263 1.00 71.25 79 ALA A O 1
ATOM 605 N N . ARG A 1 80 ? -7.508 -9.031 -5.759 1.00 66.75 80 ARG A N 1
ATOM 606 C CA . ARG A 1 80 ? -8.354 -9.775 -4.809 1.00 66.75 80 ARG A CA 1
ATOM 607 C C . ARG A 1 80 ? -9.725 -10.110 -5.423 1.00 66.75 80 ARG A C 1
ATOM 609 O O . ARG A 1 80 ? -10.261 -11.183 -5.143 1.00 66.75 80 ARG A O 1
ATOM 616 N N . TYR A 1 81 ? -10.316 -9.225 -6.231 1.00 57.53 81 TYR A N 1
ATOM 617 C CA . TYR A 1 81 ? -11.578 -9.508 -6.930 1.00 57.53 81 TYR A CA 1
ATOM 618 C C . TYR A 1 81 ? -11.410 -10.485 -8.098 1.00 57.53 81 TYR A C 1
ATOM 620 O O . TYR A 1 81 ? -12.220 -11.405 -8.196 1.00 57.53 81 TYR A O 1
ATOM 628 N N . CYS A 1 82 ? -10.363 -10.344 -8.919 1.00 55.66 82 CYS A N 1
ATOM 629 C CA . CYS A 1 82 ? -10.072 -11.276 -10.017 1.00 55.66 82 CYS A CA 1
ATOM 630 C C . CYS A 1 82 ? -9.943 -12.729 -9.530 1.00 55.66 82 CYS A C 1
ATOM 632 O O . CYS A 1 82 ? -10.438 -13.642 -10.180 1.00 55.66 82 CYS A O 1
ATOM 634 N N . GLU A 1 83 ? -9.351 -12.945 -8.354 1.00 51.44 83 GLU A N 1
ATOM 635 C CA . GLU A 1 83 ? -9.155 -14.284 -7.780 1.00 51.44 83 GLU A CA 1
ATOM 636 C C . GLU A 1 83 ? -10.425 -14.848 -7.106 1.00 51.44 83 GLU A C 1
ATOM 638 O O . GLU A 1 83 ? -10.632 -16.061 -7.044 1.00 51.44 83 GLU A O 1
ATOM 643 N N 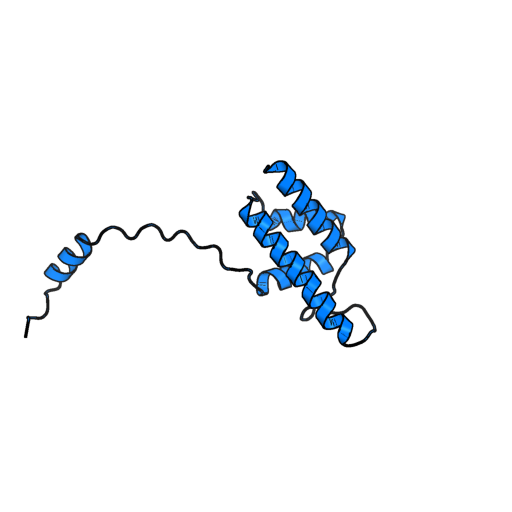. ARG A 1 84 ? -11.348 -13.989 -6.642 1.00 49.34 84 ARG A N 1
ATOM 644 C CA . ARG A 1 84 ? -12.631 -14.423 -6.047 1.00 49.34 84 ARG A CA 1
ATOM 645 C C . ARG A 1 84 ? -13.558 -15.124 -7.036 1.00 49.34 84 ARG A C 1
ATOM 647 O O . ARG A 1 84 ? -14.373 -15.939 -6.604 1.00 49.34 84 ARG A O 1
ATOM 654 N N . GLU A 1 85 ? -13.442 -14.832 -8.327 1.00 50.00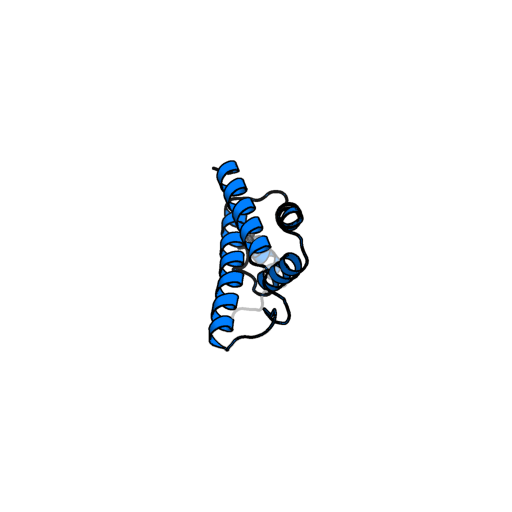 85 GLU A N 1
ATOM 655 C CA . GLU A 1 85 ? -14.215 -15.509 -9.374 1.00 50.00 85 GLU A CA 1
ATOM 656 C C . GLU A 1 85 ? -13.688 -16.924 -9.693 1.00 50.00 85 GLU A C 1
ATOM 658 O O . GLU A 1 85 ? -14.358 -17.675 -10.400 1.00 50.00 85 GLU A O 1
ATOM 663 N N . VAL A 1 86 ? -12.537 -17.329 -9.129 1.00 53.28 86 VAL A N 1
ATOM 664 C CA . VAL A 1 86 ? -11.855 -18.603 -9.441 1.00 53.28 86 VAL A CA 1
ATOM 665 C C . VAL A 1 86 ? -12.191 -19.744 -8.453 1.00 53.28 86 VAL A C 1
ATOM 667 O O . VAL A 1 86 ? -11.967 -20.913 -8.762 1.00 53.28 86 VAL A O 1
ATOM 670 N N . GLY A 1 87 ? -12.850 -19.462 -7.321 1.00 41.56 87 GLY A N 1
ATOM 671 C CA . GLY A 1 87 ? -13.422 -20.487 -6.426 1.00 41.56 87 GLY A CA 1
ATOM 672 C C . GLY A 1 87 ? -12.660 -20.726 -5.112 1.00 41.56 87 GLY A C 1
ATOM 673 O O . GLY A 1 87 ? -11.440 -20.667 -5.037 1.00 41.56 87 GLY A O 1
ATOM 674 N N . CYS A 1 88 ? -13.432 -20.956 -4.044 1.00 43.19 88 CYS A N 1
ATOM 675 C CA . CYS A 1 88 ? -13.062 -20.787 -2.637 1.00 43.19 88 CYS A CA 1
ATOM 676 C C . CYS A 1 88 ? -12.241 -21.918 -2.000 1.00 43.19 88 CYS A C 1
ATOM 678 O O . CYS A 1 88 ? -12.594 -23.091 -2.110 1.00 43.19 88 CYS A O 1
ATOM 680 N N . GLY A 1 89 ? -11.308 -21.532 -1.129 1.00 36.94 89 GLY A N 1
ATOM 681 C CA . GLY A 1 89 ? -10.838 -22.374 -0.032 1.00 36.94 89 GLY A CA 1
ATOM 682 C C . GLY A 1 89 ? -9.409 -22.039 0.357 1.00 36.94 89 GLY A C 1
ATOM 683 O O . GLY A 1 89 ? -8.501 -22.260 -0.433 1.00 36.94 89 GLY A O 1
ATOM 684 N N . THR A 1 90 ? -9.231 -21.581 1.596 1.00 33.81 90 THR A N 1
ATOM 685 C CA . THR A 1 90 ? -7.961 -21.198 2.241 1.00 33.81 90 THR A CA 1
ATOM 686 C C . THR A 1 90 ? -7.309 -19.905 1.732 1.00 33.81 90 THR A C 1
ATOM 688 O O . THR A 1 90 ? -7.520 -19.467 0.606 1.00 33.81 90 THR A O 1
ATOM 691 N N . ASP A 1 91 ? -6.635 -19.228 2.656 1.00 44.59 91 ASP A N 1
ATOM 692 C CA . ASP A 1 91 ? -6.022 -17.909 2.533 1.00 44.59 91 ASP A CA 1
ATOM 693 C C . ASP A 1 91 ? -5.034 -17.841 1.357 1.00 44.59 91 ASP A C 1
ATOM 695 O O . ASP A 1 91 ? -3.951 -18.397 1.447 1.00 44.59 91 ASP A O 1
ATOM 699 N N . PHE A 1 92 ? -5.386 -17.191 0.239 1.00 48.94 92 PHE A N 1
ATOM 700 C CA . PHE A 1 92 ? -4.532 -17.143 -0.961 1.00 48.94 92 PHE A CA 1
ATOM 701 C C . PHE A 1 92 ? -4.856 -15.936 -1.868 1.00 48.94 92 PHE A C 1
ATOM 703 O O . PHE A 1 92 ? -5.959 -15.401 -1.785 1.00 48.94 92 PHE A O 1
ATOM 710 N N . VAL A 1 93 ? -4.027 -15.496 -2.829 1.00 45.59 93 VAL A N 1
ATOM 711 C CA . VAL A 1 93 ? -2.569 -15.284 -2.904 1.00 45.59 93 VAL A CA 1
ATOM 712 C C . VAL A 1 93 ? -2.354 -14.343 -4.130 1.00 45.59 93 VAL A C 1
ATOM 714 O O . VAL A 1 93 ? -2.655 -14.724 -5.255 1.00 45.59 93 VAL A O 1
ATOM 717 N N . PHE A 1 94 ? -1.854 -13.115 -3.962 1.00 44.25 94 PHE A N 1
ATOM 718 C CA . PHE A 1 94 ? -1.392 -12.249 -5.066 1.00 44.25 94 PHE A CA 1
ATOM 719 C C . PHE A 1 94 ? 0.009 -12.758 -5.448 1.00 44.25 94 PHE A C 1
ATOM 721 O O . PHE A 1 94 ? 0.921 -12.576 -4.654 1.00 44.25 94 PHE A O 1
ATOM 728 N N . TRP A 1 95 ? 0.200 -13.514 -6.540 1.00 51.16 95 TRP A N 1
ATOM 729 C CA . TRP A 1 95 ? 1.503 -14.113 -6.969 1.00 51.16 95 TRP A CA 1
ATOM 730 C C . TRP A 1 95 ? 2.220 -15.103 -6.015 1.00 51.16 95 TRP A C 1
ATOM 732 O O . TRP A 1 95 ? 3.125 -15.829 -6.407 1.00 51.16 95 TRP A O 1
ATOM 742 N N . GLY A 1 96 ? 1.823 -15.151 -4.761 1.00 52.28 96 GLY A N 1
ATOM 743 C CA . GLY A 1 96 ? 2.318 -15.990 -3.668 1.00 52.28 96 GLY A CA 1
ATOM 744 C C . GLY A 1 96 ? 1.880 -15.456 -2.298 1.00 52.28 96 GLY A C 1
ATOM 745 O O . GLY A 1 96 ? 2.228 -16.037 -1.276 1.00 52.28 96 GLY A O 1
ATOM 746 N N . ILE A 1 97 ? 1.143 -14.334 -2.269 1.00 57.16 97 ILE A N 1
ATOM 747 C CA . ILE A 1 97 ? 1.021 -13.449 -1.112 1.00 57.16 97 ILE A CA 1
ATOM 748 C C . ILE A 1 97 ? -0.413 -13.357 -0.565 1.00 57.16 97 ILE A C 1
ATOM 750 O O . ILE A 1 97 ? -1.305 -12.861 -1.249 1.00 57.16 97 ILE A O 1
ATOM 754 N N . GLU A 1 98 ? -0.640 -13.764 0.683 1.00 65.50 98 GLU A N 1
ATOM 755 C CA . GLU A 1 98 ? -1.950 -13.679 1.352 1.00 65.50 98 GLU A CA 1
ATOM 756 C C . GLU A 1 98 ? -2.518 -12.242 1.395 1.00 65.50 98 GLU A C 1
ATOM 758 O O . GLU A 1 98 ? -1.822 -11.279 1.705 1.00 65.50 98 GLU A O 1
ATOM 763 N N . TYR A 1 99 ? -3.811 -12.067 1.107 1.00 74.50 99 TYR A N 1
ATOM 764 C CA . TYR A 1 99 ? -4.471 -10.761 1.221 1.00 74.50 99 TYR A CA 1
ATOM 765 C C . TYR A 1 99 ? -4.985 -10.525 2.646 1.00 74.50 99 TYR A C 1
ATOM 767 O O . TYR A 1 99 ? -5.801 -11.292 3.155 1.00 74.50 99 TYR A O 1
ATOM 775 N N . SER A 1 100 ? -4.613 -9.394 3.253 1.00 80.19 100 SER A N 1
ATOM 776 C CA . SER A 1 100 ? -5.112 -8.990 4.572 1.00 80.19 100 SER A CA 1
ATOM 777 C C . SER A 1 100 ? -6.025 -7.763 4.490 1.00 80.19 100 SER A C 1
ATOM 779 O O . SER A 1 100 ? -5.572 -6.615 4.474 1.00 80.19 100 SER A O 1
ATOM 781 N N . ALA A 1 101 ? -7.342 -8.003 4.510 1.00 83.00 101 ALA A N 1
ATOM 782 C CA . ALA A 1 101 ? -8.364 -6.953 4.575 1.00 83.00 101 ALA A CA 1
ATOM 783 C C . ALA A 1 101 ? -8.125 -5.910 5.691 1.00 83.00 101 ALA A C 1
ATOM 785 O O . ALA A 1 101 ? -8.215 -4.714 5.400 1.00 83.00 101 ALA A O 1
ATOM 786 N N . PRO A 1 102 ? -7.815 -6.295 6.951 1.00 87.38 102 PRO A N 1
ATOM 787 C CA . PRO A 1 102 ? -7.605 -5.306 8.007 1.00 87.38 102 PRO A CA 1
ATOM 788 C C . PRO A 1 102 ? -6.343 -4.460 7.783 1.00 87.38 102 PRO A C 1
ATOM 790 O O . PRO A 1 102 ? -6.340 -3.280 8.132 1.00 87.38 102 PRO A O 1
ATOM 793 N N . ASN A 1 103 ? -5.301 -5.011 7.155 1.00 89.94 103 ASN A N 1
ATOM 794 C CA . ASN A 1 103 ? -4.061 -4.275 6.904 1.00 89.94 103 ASN A CA 1
ATOM 795 C C . ASN A 1 103 ? -4.207 -3.309 5.722 1.00 89.94 103 ASN A C 1
ATOM 797 O O . ASN A 1 103 ? -3.759 -2.166 5.803 1.00 89.94 103 ASN A O 1
ATOM 801 N N . VAL A 1 104 ? -4.928 -3.704 4.669 1.00 89.50 104 VAL A N 1
ATOM 802 C CA . VAL A 1 104 ? -5.299 -2.794 3.571 1.00 89.50 104 VAL A CA 1
ATOM 803 C C . VAL A 1 104 ? -6.211 -1.668 4.076 1.00 89.50 104 VAL A C 1
ATOM 805 O O . VAL A 1 104 ? -6.033 -0.508 3.701 1.00 89.50 104 VAL A O 1
ATOM 808 N N . ALA A 1 105 ? -7.145 -1.958 4.987 1.00 91.25 105 ALA A N 1
ATOM 809 C CA . ALA A 1 105 ? -7.969 -0.926 5.618 1.00 91.25 105 ALA A CA 1
ATOM 810 C C . ALA A 1 105 ? -7.129 0.063 6.448 1.00 91.25 105 ALA A C 1
ATOM 812 O O . ALA A 1 105 ? -7.314 1.276 6.330 1.00 91.25 105 ALA A O 1
ATOM 813 N N . ALA A 1 106 ? -6.163 -0.427 7.231 1.00 93.12 106 ALA A N 1
ATOM 814 C CA . ALA A 1 106 ? -5.233 0.427 7.971 1.00 93.12 106 ALA A CA 1
ATOM 815 C C . ALA A 1 106 ? -4.396 1.322 7.035 1.00 93.12 106 ALA A C 1
ATOM 817 O O . ALA A 1 106 ? -4.177 2.497 7.339 1.00 93.12 106 ALA A O 1
ATOM 818 N N . ALA A 1 107 ? -4.000 0.808 5.866 1.00 94.38 107 ALA A N 1
ATOM 819 C CA . ALA A 1 107 ? -3.288 1.578 4.850 1.00 94.38 107 ALA A CA 1
ATOM 820 C C . ALA A 1 107 ? -4.130 2.732 4.288 1.00 94.38 107 ALA A C 1
ATOM 822 O O . ALA A 1 107 ? -3.643 3.855 4.148 1.00 94.38 107 ALA A O 1
ATOM 823 N N . ARG A 1 108 ? -5.420 2.480 4.034 1.00 95.81 108 ARG A N 1
ATOM 824 C CA . ARG A 1 108 ? -6.377 3.507 3.594 1.00 95.81 108 ARG A CA 1
ATOM 825 C C . ARG A 1 108 ? -6.590 4.585 4.658 1.00 95.81 108 ARG A C 1
ATOM 827 O O . ARG A 1 108 ? -6.622 5.764 4.324 1.00 95.81 108 ARG A O 1
ATOM 834 N N . ILE A 1 109 ? -6.673 4.206 5.934 1.00 96.69 109 ILE A N 1
ATOM 835 C CA . ILE A 1 109 ? -6.788 5.171 7.041 1.00 96.69 109 ILE A CA 1
ATOM 836 C C . ILE A 1 109 ? -5.555 6.079 7.101 1.00 96.69 109 ILE A C 1
ATOM 838 O O . ILE A 1 109 ? -5.691 7.296 7.231 1.00 96.69 109 ILE A O 1
ATOM 842 N N . TRP A 1 110 ? -4.351 5.511 6.983 1.00 95.94 110 TRP A N 1
ATOM 843 C 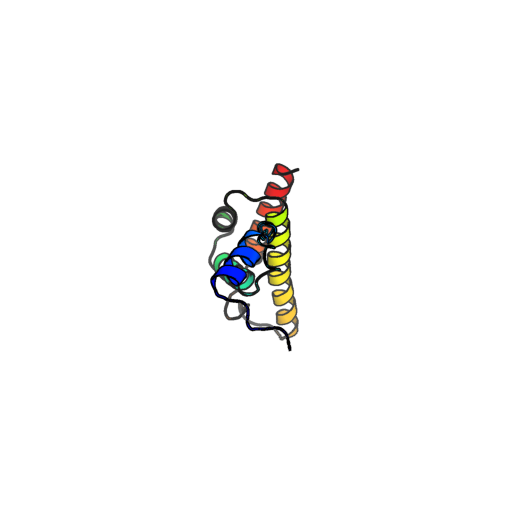CA . TRP A 1 110 ? -3.121 6.304 6.929 1.00 95.94 110 TRP A CA 1
ATOM 844 C C . TRP A 1 110 ? -3.131 7.289 5.756 1.00 95.94 110 TRP A C 1
ATOM 846 O O . TRP A 1 110 ? -2.789 8.460 5.932 1.00 95.94 110 TRP A O 1
ATOM 856 N N . LEU A 1 111 ? -3.558 6.827 4.577 1.00 95.88 111 LEU A N 1
ATOM 857 C CA . LEU A 1 111 ? -3.629 7.643 3.370 1.00 95.88 111 LEU A CA 1
ATOM 858 C C . LEU A 1 111 ? -4.555 8.849 3.557 1.00 95.88 111 LEU A C 1
ATOM 860 O O . LEU A 1 111 ? -4.147 9.975 3.274 1.00 95.88 111 LEU A O 1
ATOM 864 N N . GLU A 1 112 ? -5.765 8.641 4.077 1.00 96.31 112 GLU A N 1
ATOM 865 C CA . GLU A 1 112 ? -6.710 9.745 4.269 1.00 96.31 112 GLU A CA 1
ATOM 866 C C . GLU A 1 112 ? -6.248 10.736 5.338 1.00 96.31 112 GLU A C 1
ATOM 868 O O . GLU A 1 112 ? -6.298 11.946 5.118 1.00 96.31 112 GLU A O 1
ATOM 873 N N . ASN A 1 113 ? -5.682 10.256 6.447 1.00 95.19 113 ASN A N 1
ATOM 874 C CA . ASN A 1 113 ? -5.090 11.140 7.456 1.00 95.19 113 ASN A CA 1
ATOM 875 C C . ASN A 1 113 ? -3.949 11.995 6.879 1.00 95.19 113 ASN A C 1
ATOM 877 O O . ASN A 1 113 ? -3.779 13.157 7.253 1.00 95.19 113 ASN A O 1
ATOM 881 N N . THR A 1 114 ? -3.160 11.424 5.969 1.00 94.06 114 THR A N 1
ATOM 882 C CA . THR A 1 114 ? -2.044 12.119 5.320 1.00 94.06 114 THR A CA 1
ATOM 883 C C . THR A 1 114 ? -2.548 13.157 4.324 1.00 94.06 114 THR A C 1
ATOM 885 O O . THR A 1 114 ? -2.074 14.290 4.342 1.00 94.06 114 THR A O 1
ATOM 888 N N . ARG A 1 115 ? -3.565 12.825 3.522 1.00 93.81 115 ARG A N 1
ATOM 889 C CA . ARG A 1 115 ? -4.222 13.776 2.612 1.00 93.81 115 ARG A CA 1
ATOM 890 C C . ARG A 1 115 ? -4.808 14.972 3.351 1.00 93.81 115 ARG A C 1
ATOM 892 O O . ARG A 1 115 ? -4.577 16.098 2.932 1.00 93.81 115 ARG A O 1
ATOM 899 N N . VAL A 1 116 ? -5.496 14.739 4.470 1.00 94.19 116 VAL A N 1
ATOM 900 C CA . VAL A 1 116 ? -6.054 15.814 5.310 1.00 94.19 116 VAL A CA 1
ATOM 901 C C . VAL A 1 116 ? -4.964 16.738 5.854 1.00 94.19 116 VAL A C 1
ATOM 903 O O . VAL A 1 116 ? -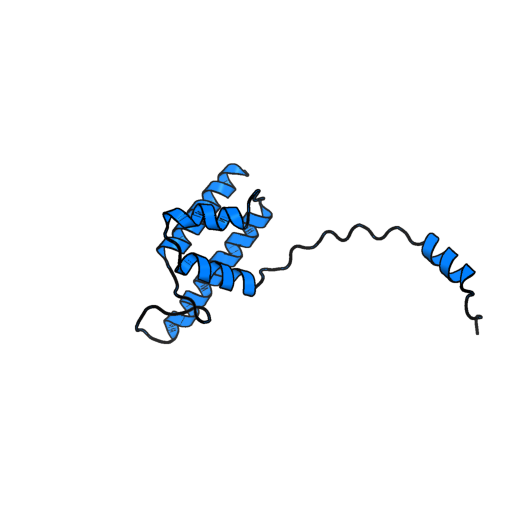5.182 17.936 5.954 1.00 94.19 116 VAL A O 1
ATOM 906 N N . ARG A 1 117 ? -3.782 16.210 6.191 1.00 92.44 117 ARG A N 1
ATOM 907 C CA . ARG A 1 117 ? -2.645 17.025 6.653 1.00 92.44 117 ARG A CA 1
ATOM 908 C C . ARG A 1 117 ? -1.983 17.862 5.556 1.00 92.44 117 ARG A C 1
ATOM 910 O O . ARG A 1 117 ? -1.287 18.816 5.890 1.00 92.44 117 ARG A O 1
ATOM 917 N N . LEU A 1 118 ? -2.087 17.433 4.301 1.00 88.06 118 LEU A N 1
ATOM 918 C CA . LEU A 1 118 ? -1.461 18.086 3.147 1.00 88.06 118 LEU A CA 1
ATOM 919 C C . LEU A 1 118 ? -2.380 19.114 2.468 1.00 88.06 118 LEU A C 1
ATOM 921 O O . LEU A 1 118 ? -1.890 19.885 1.644 1.00 88.06 118 LEU A O 1
ATOM 925 N N . ALA A 1 119 ? -3.680 19.090 2.779 1.00 81.00 119 ALA A N 1
ATOM 926 C CA . ALA A 1 119 ? -4.690 20.040 2.311 1.00 81.00 119 ALA A CA 1
ATOM 927 C C . ALA A 1 119 ? -4.678 21.337 3.133 1.00 81.00 119 ALA A C 1
ATOM 929 O O . ALA A 1 119 ? -4.904 22.404 2.520 1.00 81.00 119 ALA A O 1
#

pLDDT: mean 75.56, std 17.73, range [33.81, 96.69]

Radius of gyration: 23.08 Å; chains: 1; bounding box: 51×48×65 Å

Secondary structure (DSSP, 8-state):
-PPPPPHHHHHHHHHTSPPPPP----PPS--HHHHHHHHHHHHTS-TTTHHHHHHHH-SS--HHHHHHHHHHHHHHHHHHHHHHTT---SS--BTTB---HHHHHHHHHHHHHHHHHH-

Foldseek 3Di:
DDDDDDPVRVVVVVVPDDPDDPPPPPPDQQDPVVLQVLLQVLLVDDLVCLLVVLCVVVVPDAPVNLVNLVVSLVVLVVVVVVVVVVDDDDFDDDVNGGGDPSSSVSNVVSSVVVVVVND